Protein AF-A0A9E2R7A7-F1 (afdb_monomer_lite)

Foldseek 3Di:
DDPVVVVVQLVCLVVVVDDPVVNVVVVVVCVVDVVVVVVSVVVVVVVVVCCCPVVVPPPPVPVPDDVVNVVVVVVVCVVDPDPDPDPDD

pLDDT: mean 83.05, std 16.47, range [41.0, 97.38]

Radius of gyration: 18.3 Å; chains: 1; bounding box: 41×37×38 Å

Structure (mmCIF, N/CA/C/O backbone):
data_AF-A0A9E2R7A7-F1
#
_entry.id   AF-A0A9E2R7A7-F1
#
loop_
_atom_site.group_PDB
_atom_site.id
_atom_site.type_symbol
_atom_site.label_atom_id
_atom_site.label_alt_id
_atom_site.label_comp_id
_atom_site.label_asym_id
_atom_site.label_entity_id
_atom_site.label_seq_id
_atom_site.pdbx_PDB_ins_code
_atom_site.Cartn_x
_atom_site.Cartn_y
_atom_site.Cartn_z
_atom_site.occupancy
_atom_site.B_iso_or_equiv
_atom_site.auth_seq_id
_atom_site.auth_comp_id
_atom_site.auth_asym_id
_atom_site.auth_atom_id
_atom_site.pdbx_PDB_model_num
ATOM 1 N N . MET A 1 1 ? 18.130 2.585 -6.757 1.00 59.84 1 MET A N 1
ATOM 2 C CA . MET A 1 1 ? 16.995 2.569 -5.808 1.00 59.84 1 MET A CA 1
ATOM 3 C C . MET A 1 1 ? 17.529 2.239 -4.427 1.00 59.84 1 MET A C 1
ATOM 5 O O . MET A 1 1 ? 18.322 1.313 -4.323 1.00 59.84 1 MET A O 1
ATOM 9 N N . ASN A 1 2 ? 17.145 2.993 -3.399 1.00 90.69 2 ASN A N 1
ATOM 10 C CA . ASN A 1 2 ? 17.372 2.604 -2.005 1.00 90.69 2 ASN A CA 1
ATOM 11 C C . ASN A 1 2 ? 16.082 1.984 -1.432 1.00 90.69 2 ASN A C 1
ATOM 13 O O . ASN A 1 2 ? 15.037 2.006 -2.088 1.00 90.69 2 ASN A O 1
ATOM 17 N N . CYS A 1 3 ? 16.144 1.438 -0.215 1.00 90.44 3 CYS A N 1
ATOM 18 C CA . CYS A 1 3 ? 14.986 0.797 0.416 1.00 90.44 3 CYS A CA 1
ATOM 19 C C . CYS A 1 3 ? 13.787 1.749 0.556 1.00 90.44 3 CYS A C 1
ATOM 21 O O . CYS A 1 3 ? 12.651 1.332 0.362 1.00 90.44 3 CYS A O 1
ATOM 23 N N . LYS A 1 4 ? 14.036 3.033 0.845 1.00 90.94 4 LYS A N 1
ATOM 24 C CA . LYS A 1 4 ? 12.987 4.044 1.022 1.00 90.94 4 LYS A CA 1
ATOM 25 C C . LYS A 1 4 ? 12.215 4.297 -0.275 1.00 90.94 4 LYS A C 1
ATOM 27 O O . LYS A 1 4 ? 11.002 4.148 -0.286 1.00 90.94 4 LYS A O 1
ATOM 32 N N . SER A 1 5 ? 12.912 4.582 -1.375 1.00 91.69 5 SER A N 1
ATOM 33 C CA . SER A 1 5 ? 12.281 4.853 -2.672 1.00 91.69 5 SER A CA 1
ATOM 34 C C . SER A 1 5 ? 11.445 3.677 -3.180 1.00 91.69 5 SER A C 1
ATOM 36 O O . SER A 1 5 ? 10.446 3.892 -3.856 1.00 91.69 5 SER A O 1
ATOM 38 N N . LEU A 1 6 ? 11.835 2.436 -2.859 1.00 90.62 6 LEU A N 1
ATOM 39 C CA . LEU A 1 6 ? 11.036 1.258 -3.198 1.00 90.62 6 LEU A CA 1
ATOM 40 C C . LEU A 1 6 ? 9.730 1.207 -2.393 1.00 90.62 6 LEU A C 1
ATOM 42 O O . LEU A 1 6 ? 8.676 0.939 -2.959 1.00 90.62 6 LEU A O 1
ATOM 46 N N . ILE A 1 7 ? 9.790 1.463 -1.084 1.00 91.44 7 ILE A N 1
ATOM 47 C CA . ILE A 1 7 ? 8.598 1.473 -0.224 1.00 91.44 7 ILE A CA 1
ATOM 48 C C . ILE A 1 7 ? 7.646 2.600 -0.634 1.00 91.44 7 ILE A C 1
ATOM 50 O O . ILE A 1 7 ? 6.440 2.367 -0.709 1.00 91.44 7 ILE A O 1
ATOM 54 N N . ASP A 1 8 ? 8.179 3.785 -0.934 1.00 93.38 8 ASP A N 1
ATOM 55 C CA . ASP A 1 8 ? 7.389 4.931 -1.393 1.00 93.38 8 ASP A CA 1
ATOM 56 C C . ASP A 1 8 ? 6.663 4.578 -2.708 1.00 93.38 8 ASP A C 1
ATOM 58 O O . ASP A 1 8 ? 5.442 4.704 -2.793 1.00 93.38 8 ASP A O 1
ATOM 62 N N . PHE A 1 9 ? 7.371 3.980 -3.675 1.00 94.94 9 PHE A N 1
ATOM 63 C CA . PHE A 1 9 ? 6.782 3.499 -4.931 1.00 94.94 9 PHE A CA 1
ATOM 64 C C . PHE A 1 9 ? 5.655 2.472 -4.719 1.00 94.94 9 PHE A C 1
ATOM 66 O O . PHE A 1 9 ? 4.585 2.585 -5.316 1.00 94.94 9 PHE A O 1
ATOM 73 N N . LEU A 1 10 ? 5.871 1.464 -3.865 1.00 94.19 10 LEU A N 1
ATOM 74 C CA . LEU A 1 10 ? 4.852 0.446 -3.571 1.00 94.19 10 LEU A CA 1
ATOM 75 C C . LEU A 1 10 ? 3.635 1.047 -2.860 1.00 94.19 10 LEU A C 1
ATOM 77 O O . LEU A 1 10 ? 2.508 0.621 -3.107 1.00 94.19 10 LEU A O 1
ATOM 81 N N . THR A 1 11 ? 3.860 2.051 -2.013 1.00 92.94 11 THR A N 1
ATOM 82 C CA . THR A 1 11 ? 2.797 2.777 -1.314 1.00 92.94 11 THR A CA 1
ATOM 83 C C . THR A 1 11 ? 1.949 3.578 -2.299 1.00 92.94 11 THR A C 1
ATOM 85 O O . THR A 1 11 ? 0.726 3.462 -2.275 1.00 92.94 11 THR A O 1
ATOM 88 N N . GLU A 1 12 ? 2.575 4.332 -3.206 1.00 94.94 12 GLU A N 1
ATOM 89 C CA . GLU A 1 12 ? 1.882 5.079 -4.267 1.00 94.94 12 GLU A CA 1
ATOM 90 C C . GLU A 1 12 ? 1.118 4.154 -5.222 1.00 94.94 12 GLU A C 1
ATOM 92 O O . GLU A 1 12 ? 0.001 4.461 -5.651 1.00 94.94 12 GLU A O 1
ATOM 97 N N . TYR A 1 13 ? 1.689 2.986 -5.529 1.00 94.88 13 TYR A N 1
ATOM 98 C CA . TYR A 1 13 ? 1.025 1.961 -6.329 1.00 94.88 13 TYR A CA 1
ATOM 99 C C . TYR A 1 13 ? -0.247 1.427 -5.646 1.00 94.88 13 TYR A C 1
ATOM 101 O O . TYR A 1 13 ? -1.303 1.377 -6.284 1.00 94.88 13 TYR A O 1
ATOM 109 N N . ASP A 1 14 ? -0.181 1.085 -4.353 1.00 92.38 14 ASP A N 1
ATOM 110 C CA . ASP A 1 14 ? -1.338 0.597 -3.585 1.00 92.38 14 ASP A CA 1
ATOM 111 C C . ASP A 1 14 ? -2.388 1.697 -3.334 1.00 92.38 14 ASP A C 1
ATOM 113 O O . ASP A 1 14 ? -3.586 1.411 -3.325 1.00 92.38 14 ASP A O 1
ATOM 117 N N . GLN A 1 15 ? -1.966 2.958 -3.182 1.00 92.19 15 GLN A N 1
ATOM 118 C CA . GLN A 1 15 ? -2.858 4.123 -3.059 1.00 92.19 15 GLN A CA 1
ATOM 119 C C . GLN A 1 15 ? -3.455 4.572 -4.400 1.00 92.19 15 GLN A C 1
ATOM 121 O O . GLN A 1 15 ? -4.410 5.344 -4.429 1.00 92.19 15 GLN A O 1
ATOM 126 N N . GLY A 1 16 ? -2.908 4.086 -5.515 1.00 92.25 16 GLY A N 1
ATOM 127 C CA . GLY A 1 16 ? -3.328 4.459 -6.859 1.00 92.25 16 GLY A CA 1
ATOM 128 C C . GLY A 1 16 ? -2.937 5.874 -7.283 1.00 92.25 16 GLY A C 1
ATOM 129 O O . GLY A 1 16 ? -3.508 6.381 -8.245 1.00 92.25 16 GLY A O 1
ATOM 130 N N . THR A 1 17 ? -1.965 6.483 -6.606 1.00 94.56 17 THR A N 1
ATOM 131 C CA . THR A 1 17 ? -1.420 7.815 -6.912 1.00 94.56 17 THR A CA 1
ATOM 132 C C . THR A 1 17 ? -0.246 7.766 -7.890 1.00 94.56 17 THR A C 1
ATOM 134 O O . THR A 1 17 ? 0.210 8.806 -8.364 1.00 94.56 17 THR A O 1
ATOM 137 N N . LEU A 1 18 ? 0.224 6.564 -8.234 1.00 93.69 18 LEU A N 1
ATOM 138 C CA . LEU A 1 18 ? 1.318 6.369 -9.177 1.00 93.69 18 LEU A CA 1
ATOM 139 C C . LEU A 1 18 ? 0.941 6.849 -10.600 1.00 93.69 18 LEU A C 1
ATOM 141 O O . LEU A 1 18 ? -0.151 6.524 -11.084 1.00 93.69 18 LEU A O 1
ATOM 145 N N . PRO A 1 19 ? 1.843 7.542 -11.328 1.00 94.56 19 PRO A N 1
ATOM 146 C CA . PRO A 1 19 ? 1.599 7.947 -12.711 1.00 94.56 19 PRO A CA 1
ATOM 147 C C . PRO A 1 19 ? 1.203 6.770 -13.615 1.00 94.56 19 PRO A C 1
ATOM 149 O O . PRO A 1 19 ? 1.809 5.697 -13.554 1.00 94.56 19 PRO A O 1
ATOM 152 N N . MET A 1 20 ? 0.233 6.983 -14.515 1.00 92.31 20 MET A N 1
ATOM 153 C CA . MET A 1 20 ? -0.369 5.909 -15.330 1.00 92.31 20 MET A CA 1
ATOM 154 C C . MET A 1 20 ? 0.657 5.062 -16.096 1.00 92.31 20 MET A C 1
ATOM 156 O O . MET A 1 20 ? 0.532 3.840 -16.146 1.00 92.31 20 MET A O 1
ATOM 160 N N . HIS A 1 21 ? 1.691 5.693 -16.661 1.00 93.12 21 HIS A N 1
ATOM 161 C CA . HIS A 1 21 ? 2.741 4.989 -17.400 1.00 93.12 21 HIS A CA 1
ATOM 162 C C . HIS A 1 21 ? 3.535 4.022 -16.507 1.00 93.12 21 HIS A C 1
ATOM 164 O O . HIS A 1 21 ? 3.796 2.889 -16.906 1.00 93.12 21 HIS A O 1
ATOM 170 N N . GLN A 1 22 ? 3.874 4.431 -15.281 1.00 94.25 22 GLN A N 1
ATOM 171 C CA . GLN A 1 22 ? 4.613 3.587 -14.337 1.00 94.25 22 GLN A CA 1
ATOM 172 C C . GLN A 1 22 ? 3.735 2.455 -13.822 1.00 94.25 22 GLN A C 1
ATOM 174 O O . GLN A 1 22 ? 4.190 1.316 -13.729 1.00 94.25 22 GLN A O 1
ATOM 179 N N . ARG A 1 23 ? 2.458 2.751 -13.558 1.00 94.81 23 ARG A N 1
ATOM 180 C CA . ARG A 1 23 ? 1.485 1.746 -13.134 1.00 94.81 23 ARG A CA 1
ATOM 181 C C . ARG A 1 23 ? 1.329 0.642 -14.172 1.00 94.81 23 ARG A C 1
ATOM 183 O O . ARG A 1 23 ? 1.427 -0.525 -13.817 1.00 94.81 23 ARG A O 1
ATOM 190 N N . LEU A 1 24 ? 1.164 1.001 -15.445 1.00 95.69 24 LEU A N 1
ATOM 191 C CA . LEU A 1 24 ? 1.020 0.021 -16.521 1.00 95.69 24 LEU A CA 1
ATOM 192 C C . LEU A 1 24 ? 2.264 -0.869 -16.661 1.00 95.69 24 LEU A C 1
ATOM 194 O O . LEU A 1 24 ? 2.142 -2.087 -16.800 1.00 95.69 24 LEU A O 1
ATOM 198 N N . MET A 1 25 ? 3.458 -0.274 -16.590 1.00 95.38 25 MET A N 1
ATOM 199 C CA . MET A 1 25 ? 4.720 -1.017 -16.648 1.00 95.38 25 MET A CA 1
ATOM 200 C C . MET A 1 25 ? 4.876 -1.971 -15.462 1.00 95.38 25 MET A C 1
ATOM 202 O O . MET A 1 25 ? 5.300 -3.115 -15.637 1.00 95.38 25 MET A O 1
ATOM 206 N N . PHE A 1 26 ? 4.504 -1.528 -14.262 1.00 95.12 26 PHE A N 1
ATOM 207 C CA . PHE A 1 26 ? 4.570 -2.365 -13.072 1.00 95.12 26 PHE A CA 1
ATOM 208 C C . PHE A 1 26 ? 3.522 -3.484 -13.098 1.00 95.12 26 PHE A C 1
ATOM 210 O O . PHE A 1 26 ? 3.852 -4.632 -12.813 1.00 95.12 26 PHE A O 1
ATOM 217 N N . ASP A 1 27 ? 2.300 -3.204 -13.554 1.00 95.50 27 ASP A N 1
ATOM 218 C CA . ASP A 1 27 ? 1.261 -4.221 -13.750 1.00 95.50 27 ASP A CA 1
ATOM 219 C C . ASP A 1 27 ? 1.696 -5.294 -14.758 1.00 95.50 27 ASP A C 1
ATOM 221 O O . ASP A 1 27 ? 1.447 -6.485 -14.552 1.00 95.50 27 ASP A O 1
ATOM 225 N N . LEU A 1 28 ? 2.379 -4.900 -15.838 1.00 96.50 28 LEU A N 1
ATOM 226 C CA . LEU A 1 28 ? 2.974 -5.842 -16.785 1.00 96.50 28 LEU A CA 1
ATOM 227 C C . LEU A 1 28 ? 4.060 -6.694 -16.113 1.00 96.50 28 LEU A C 1
ATOM 229 O O . LEU A 1 28 ? 4.066 -7.914 -16.268 1.00 96.50 28 LEU A O 1
ATOM 233 N N . HIS A 1 29 ? 4.944 -6.075 -15.330 1.00 94.75 29 HIS A N 1
ATOM 234 C CA . HIS A 1 29 ? 5.979 -6.791 -14.588 1.00 94.75 29 HIS A CA 1
ATOM 235 C C . HIS A 1 29 ? 5.386 -7.826 -13.621 1.00 94.75 29 HIS A C 1
ATOM 237 O O . HIS A 1 29 ? 5.827 -8.973 -13.607 1.00 94.75 29 HIS A O 1
ATOM 243 N N . LEU A 1 30 ? 4.336 -7.473 -12.875 1.00 95.38 30 LEU A N 1
ATOM 244 C CA . LEU A 1 30 ? 3.651 -8.393 -11.961 1.00 95.38 30 LEU A CA 1
ATOM 245 C C . LEU A 1 30 ? 2.978 -9.570 -12.686 1.00 95.38 30 LEU A C 1
ATOM 247 O O . LEU A 1 30 ? 2.868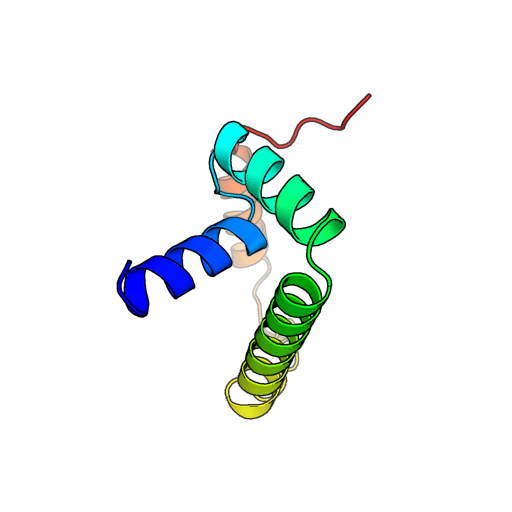 -10.655 -12.114 1.00 95.38 30 LEU A O 1
ATOM 251 N N . LYS A 1 31 ? 2.542 -9.385 -13.940 1.00 95.62 31 LYS A N 1
ATOM 252 C CA . LYS A 1 31 ? 2.012 -10.476 -14.778 1.00 95.62 31 LYS A CA 1
ATOM 253 C C . LYS A 1 31 ? 3.106 -11.426 -15.260 1.00 95.62 31 LYS A C 1
ATOM 255 O O . LYS A 1 31 ? 2.857 -12.621 -15.369 1.00 95.62 31 LYS A O 1
ATOM 260 N N . LEU A 1 32 ? 4.292 -10.897 -15.555 1.00 96.50 32 LEU A N 1
ATOM 261 C CA . LEU A 1 32 ? 5.408 -11.661 -16.122 1.00 96.50 32 LEU A CA 1
ATOM 262 C C . LEU A 1 32 ? 6.343 -12.253 -15.058 1.00 96.50 32 LEU A C 1
ATOM 264 O O . LEU A 1 32 ? 7.101 -13.171 -15.358 1.00 96.50 32 LEU A O 1
ATOM 268 N N . CYS A 1 33 ? 6.294 -11.752 -13.822 1.00 97.38 33 CYS A N 1
ATOM 269 C CA . CYS A 1 33 ? 7.223 -12.111 -12.757 1.00 97.38 33 CYS A CA 1
ATOM 270 C C . CYS A 1 33 ? 6.478 -12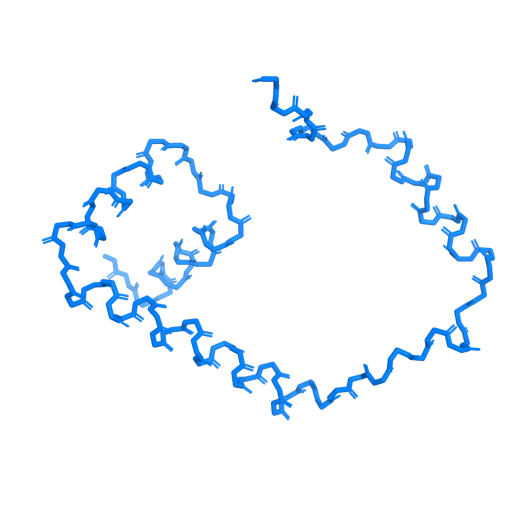.616 -11.502 1.00 97.38 33 CYS A C 1
ATOM 272 O O . CYS A 1 33 ? 6.169 -11.835 -10.593 1.00 97.38 33 CYS A O 1
ATOM 274 N N . PRO A 1 34 ? 6.228 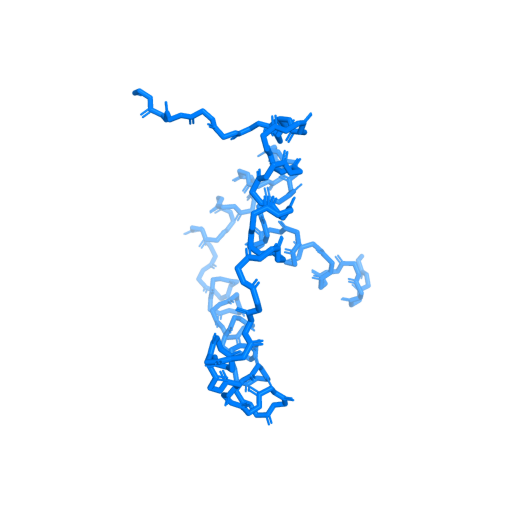-13.939 -11.398 1.00 94.94 34 PRO A N 1
ATOM 275 C CA . PRO A 1 34 ? 5.617 -14.556 -10.221 1.00 94.94 34 PRO A CA 1
ATOM 276 C C . PRO A 1 34 ? 6.266 -14.213 -8.864 1.00 94.94 34 PRO A C 1
ATOM 278 O O . PRO A 1 34 ? 5.512 -13.974 -7.916 1.00 94.94 34 PRO A O 1
ATOM 281 N N . PRO A 1 35 ? 7.608 -14.147 -8.707 1.00 96.12 35 PRO A N 1
ATOM 282 C CA . PRO A 1 35 ? 8.196 -13.816 -7.407 1.00 96.12 35 PRO A CA 1
ATOM 283 C C . PRO A 1 35 ? 7.909 -12.371 -6.983 1.00 96.12 35 PRO A C 1
ATOM 285 O O . PRO A 1 35 ? 7.658 -12.125 -5.807 1.00 96.12 35 PRO A O 1
ATOM 288 N N . CYS A 1 36 ? 7.866 -11.424 -7.922 1.00 95.19 36 CYS A N 1
ATOM 289 C CA . CYS A 1 36 ? 7.527 -10.032 -7.616 1.00 95.19 36 CYS A CA 1
ATOM 290 C C . CYS A 1 36 ? 6.055 -9.877 -7.225 1.00 95.19 36 CYS A C 1
ATOM 292 O O . CYS A 1 36 ? 5.741 -9.112 -6.314 1.00 95.19 36 CYS A O 1
ATOM 294 N N . LYS A 1 37 ? 5.162 -10.661 -7.840 1.00 95.50 37 LYS A N 1
ATOM 295 C CA . LYS A 1 37 ? 3.767 -10.756 -7.398 1.00 95.50 37 LYS A CA 1
ATOM 296 C C . LYS A 1 37 ? 3.662 -11.302 -5.973 1.00 95.50 37 LYS A C 1
ATOM 298 O O . LYS A 1 37 ? 3.004 -10.685 -5.143 1.00 95.50 37 LYS A O 1
ATOM 303 N N . LYS A 1 38 ? 4.360 -12.402 -5.671 1.00 97.00 38 LYS A N 1
ATOM 304 C CA . LYS A 1 38 ? 4.392 -12.981 -4.319 1.00 97.00 38 LYS A CA 1
ATOM 305 C C . LYS A 1 38 ? 4.903 -11.971 -3.286 1.00 97.00 38 LYS A C 1
ATOM 307 O O . LYS A 1 38 ? 4.285 -11.807 -2.243 1.00 97.00 38 LYS A O 1
ATOM 312 N N . PHE A 1 39 ? 5.982 -11.257 -3.602 1.00 94.44 39 PHE A N 1
ATOM 313 C CA . PHE A 1 39 ? 6.519 -10.209 -2.735 1.00 94.44 39 PHE A CA 1
ATOM 314 C C . PHE A 1 39 ? 5.492 -9.103 -2.453 1.00 94.44 39 PHE A C 1
ATOM 316 O O . PHE A 1 39 ? 5.349 -8.678 -1.310 1.00 94.44 39 PHE A O 1
ATOM 323 N N . LEU A 1 40 ? 4.755 -8.656 -3.474 1.00 94.88 40 LEU A N 1
ATOM 324 C CA . LEU A 1 40 ? 3.702 -7.654 -3.307 1.00 94.88 40 LEU A CA 1
ATOM 325 C C . LEU A 1 40 ? 2.565 -8.161 -2.404 1.00 94.88 40 LEU A C 1
ATOM 327 O O . LEU A 1 40 ? 2.061 -7.411 -1.565 1.00 94.88 40 LEU A O 1
ATOM 331 N N . ASP A 1 41 ? 2.176 -9.427 -2.550 1.00 95.31 41 ASP A N 1
ATOM 332 C CA . ASP A 1 41 ? 1.161 -10.054 -1.700 1.00 95.31 41 ASP A CA 1
ATOM 333 C C . ASP A 1 41 ? 1.633 -10.144 -0.234 1.00 95.31 41 ASP A C 1
ATOM 335 O O . ASP A 1 41 ? 0.890 -9.769 0.679 1.00 95.31 41 ASP A O 1
ATOM 339 N N . ASP A 1 42 ? 2.886 -10.551 -0.005 1.00 95.69 42 ASP A N 1
ATOM 340 C CA . ASP A 1 42 ? 3.501 -10.622 1.327 1.00 95.69 42 ASP A CA 1
ATOM 341 C C . ASP A 1 42 ? 3.630 -9.223 1.965 1.00 95.69 42 ASP A C 1
ATOM 343 O O . ASP A 1 42 ? 3.309 -9.032 3.142 1.00 95.69 42 ASP A O 1
ATOM 347 N N . TYR A 1 43 ? 4.015 -8.213 1.180 1.00 94.12 43 TYR A N 1
ATOM 348 C CA . TYR A 1 43 ? 4.063 -6.811 1.605 1.00 94.12 43 TYR A CA 1
ATOM 349 C C . TYR A 1 43 ? 2.688 -6.306 2.071 1.00 94.12 43 TYR A C 1
ATOM 351 O O . TYR A 1 43 ? 2.555 -5.749 3.167 1.00 94.12 43 TYR A O 1
ATOM 359 N N . ARG A 1 44 ? 1.630 -6.566 1.292 1.00 94.25 44 ARG A N 1
ATOM 360 C CA . ARG A 1 44 ? 0.247 -6.221 1.668 1.00 94.25 44 ARG A CA 1
ATOM 361 C C . ARG A 1 44 ? -0.208 -6.956 2.924 1.00 94.25 44 ARG A C 1
ATOM 363 O O . ARG A 1 44 ? -0.899 -6.373 3.768 1.00 94.25 44 ARG A O 1
ATOM 370 N N . ALA A 1 45 ? 0.180 -8.222 3.072 1.00 94.94 45 ALA A N 1
ATOM 371 C CA . ALA A 1 45 ? -0.106 -8.998 4.271 1.00 94.94 45 ALA A CA 1
ATOM 372 C C . ALA A 1 45 ? 0.563 -8.379 5.507 1.00 94.94 45 ALA A C 1
ATOM 374 O O . ALA A 1 45 ? -0.112 -8.198 6.523 1.00 94.94 45 ALA A O 1
ATOM 375 N N . ALA A 1 46 ? 1.831 -7.970 5.404 1.00 92.75 46 ALA A N 1
ATOM 376 C CA . ALA A 1 46 ? 2.554 -7.298 6.481 1.00 92.75 46 ALA A CA 1
ATOM 377 C C . ALA A 1 46 ? 1.874 -5.983 6.901 1.00 92.75 46 ALA A C 1
ATOM 379 O O . ALA A 1 46 ? 1.646 -5.770 8.092 1.00 92.75 46 ALA A O 1
ATOM 380 N N . ILE A 1 47 ? 1.444 -5.148 5.945 1.00 90.56 47 ILE A N 1
ATOM 381 C CA . ILE A 1 47 ? 0.672 -3.926 6.243 1.00 90.56 47 ILE A CA 1
ATOM 382 C C . ILE A 1 47 ? -0.626 -4.268 6.977 1.00 90.56 47 ILE A C 1
ATOM 384 O O . ILE A 1 47 ? -0.969 -3.636 7.978 1.00 90.56 47 ILE A O 1
ATOM 388 N N . LYS A 1 48 ? -1.370 -5.267 6.490 1.00 90.25 48 LYS A N 1
ATOM 389 C CA . LYS A 1 48 ? -2.636 -5.690 7.102 1.00 90.25 48 LYS A CA 1
ATOM 390 C C . LYS A 1 48 ? -2.430 -6.194 8.530 1.00 90.25 48 LYS A C 1
ATOM 392 O O . LYS A 1 48 ? -3.249 -5.892 9.396 1.00 90.25 48 LYS A O 1
ATOM 397 N N . MET A 1 49 ? -1.365 -6.953 8.777 1.00 91.69 49 MET A N 1
ATOM 398 C CA . MET A 1 49 ? -0.997 -7.419 10.115 1.00 91.69 49 MET A CA 1
ATOM 399 C C . MET A 1 49 ? -0.597 -6.249 11.016 1.00 91.69 49 MET A C 1
ATOM 401 O O . MET A 1 49 ? -1.141 -6.132 12.110 1.00 91.69 49 MET A O 1
ATOM 405 N N . GLY A 1 50 ? 0.252 -5.337 10.533 1.00 89.50 50 GLY A N 1
ATOM 406 C CA . GLY A 1 50 ? 0.648 -4.132 11.265 1.00 89.50 50 GLY A CA 1
ATOM 407 C C . GLY A 1 50 ? -0.556 -3.285 11.681 1.00 89.50 50 GLY A C 1
ATOM 408 O O . GLY A 1 50 ? -0.691 -2.945 12.852 1.00 89.50 50 GLY A O 1
ATOM 409 N N . LYS A 1 51 ? -1.501 -3.045 10.761 1.00 86.38 51 LYS A N 1
ATOM 410 C CA . LYS A 1 51 ? -2.764 -2.352 11.072 1.00 86.38 51 LYS A CA 1
ATOM 411 C C . LYS A 1 51 ? -3.561 -3.069 12.161 1.00 86.38 51 LYS A C 1
ATOM 413 O O . LYS A 1 51 ? -4.055 -2.417 13.066 1.00 86.38 51 LYS A O 1
ATOM 418 N N . LYS A 1 52 ? -3.677 -4.398 12.106 1.00 85.69 52 LYS A N 1
ATOM 419 C CA . LYS A 1 52 ? -4.414 -5.167 13.123 1.00 85.69 52 LYS A CA 1
ATOM 420 C C . LYS A 1 52 ? -3.762 -5.113 14.507 1.00 85.69 52 LYS A C 1
ATOM 422 O O . LYS A 1 52 ? -4.483 -5.033 15.494 1.00 85.69 52 LYS A O 1
ATOM 427 N N . CYS A 1 53 ? -2.435 -5.202 14.574 1.00 87.00 53 CYS A N 1
ATOM 428 C CA . CYS A 1 53 ? -1.705 -5.256 15.841 1.00 87.00 53 CYS A CA 1
ATOM 429 C C . CYS A 1 53 ? -1.529 -3.871 16.476 1.00 87.00 53 CYS A C 1
ATOM 431 O O . CYS A 1 53 ? -1.659 -3.735 17.687 1.00 87.00 53 CYS A O 1
ATOM 433 N N . CYS A 1 54 ? -1.223 -2.853 15.668 1.00 81.06 54 CYS A N 1
ATOM 434 C CA . CYS A 1 54 ? -0.874 -1.511 16.143 1.00 81.06 54 CYS A CA 1
ATOM 435 C C . CYS A 1 54 ? -2.057 -0.536 16.134 1.00 81.06 54 CYS A C 1
ATOM 437 O O . CYS A 1 54 ? -2.004 0.494 16.797 1.00 81.06 54 CYS A O 1
ATOM 439 N N . CYS A 1 55 ? -3.126 -0.857 15.407 1.00 73.62 55 CYS A N 1
ATOM 440 C CA . CYS A 1 55 ? -4.410 -0.173 15.490 1.00 73.62 55 CYS A CA 1
ATOM 441 C C . CYS A 1 55 ? -5.442 -1.221 15.925 1.00 73.62 55 CYS A C 1
ATOM 443 O O . CYS A 1 55 ? -6.240 -1.660 15.086 1.00 73.62 55 CYS A O 1
ATOM 445 N N . PRO A 1 56 ? -5.375 -1.701 17.191 1.00 61.00 56 PRO A N 1
ATOM 446 C CA . PRO A 1 56 ? -6.336 -2.670 17.701 1.00 61.00 56 PRO A CA 1
ATOM 447 C C . PRO A 1 56 ? -7.707 -2.118 17.378 1.00 61.00 56 PRO A C 1
ATOM 449 O O . PRO A 1 56 ? -7.960 -0.958 17.691 1.00 61.00 56 PRO A O 1
ATOM 452 N N . LYS A 1 57 ? -8.479 -2.926 16.633 1.00 57.81 57 LYS A N 1
ATOM 453 C CA . LYS A 1 57 ? -9.784 -2.622 16.043 1.00 57.81 57 LYS A CA 1
ATOM 454 C C . LYS A 1 57 ? -10.396 -1.463 16.815 1.00 57.81 57 LYS A C 1
ATOM 456 O O . LYS A 1 57 ? -10.907 -1.673 17.908 1.00 57.81 57 LYS A O 1
ATOM 461 N N . GLN A 1 58 ? -10.240 -0.244 16.295 1.00 54.56 58 GLN A N 1
ATOM 462 C CA . GLN A 1 58 ? -11.020 0.860 16.804 1.00 54.56 58 GLN A CA 1
ATOM 463 C C . GLN A 1 58 ? -12.418 0.390 16.437 1.00 54.56 58 GLN A C 1
ATOM 465 O O . GLN A 1 58 ? -12.789 0.407 15.259 1.00 54.56 58 GLN A O 1
ATOM 470 N N . GLU A 1 59 ? -13.139 -0.196 17.400 1.00 53.06 59 GLU A N 1
ATOM 471 C CA . GLU A 1 59 ? -14.581 -0.230 17.287 1.00 53.06 59 GLU A CA 1
ATOM 472 C C . GLU A 1 59 ? -14.924 1.184 16.865 1.00 53.06 59 GLU A C 1
ATOM 474 O O . GLU A 1 59 ? -14.358 2.128 17.437 1.00 53.06 59 GLU A O 1
ATOM 479 N N . PRO A 1 60 ? -15.670 1.356 15.767 1.00 55.75 60 PRO A N 1
ATOM 480 C CA . PRO A 1 60 ? -16.096 2.680 15.428 1.00 55.75 60 PRO A CA 1
ATOM 481 C C . PRO A 1 60 ? -16.777 3.211 16.684 1.00 55.75 60 PRO A C 1
ATOM 483 O O . PRO A 1 60 ? -17.914 2.855 16.969 1.00 55.75 60 PRO A O 1
ATOM 486 N N . ALA A 1 61 ? -16.106 4.102 17.409 1.00 54.56 61 ALA A N 1
ATOM 487 C CA . ALA A 1 61 ? -16.741 5.019 18.329 1.00 54.56 61 ALA A CA 1
ATOM 488 C C . ALA A 1 61 ? -17.532 6.029 17.475 1.00 54.56 61 ALA A C 1
ATOM 490 O O . ALA A 1 61 ? -17.430 7.233 17.656 1.00 54.56 61 ALA A O 1
ATOM 491 N N . LEU A 1 62 ? -18.276 5.530 16.477 1.00 55.16 62 LEU A N 1
ATOM 492 C CA . LEU A 1 62 ? -19.331 6.231 15.769 1.00 55.16 62 LEU A CA 1
ATOM 493 C C . LEU A 1 62 ? -20.456 6.551 16.751 1.00 55.16 62 LEU A C 1
ATOM 495 O O . LEU A 1 62 ? -21.157 7.528 16.543 1.00 55.16 62 LEU A O 1
ATOM 499 N N . GLU A 1 63 ? -20.561 5.792 17.847 1.00 58.94 63 GLU A N 1
ATOM 500 C CA . GLU A 1 63 ? -21.510 6.020 18.937 1.00 58.94 63 GLU A CA 1
ATOM 501 C C . GLU A 1 63 ? -21.353 7.406 19.597 1.00 58.94 63 GLU A C 1
ATOM 503 O O . GLU A 1 63 ? -22.278 7.883 20.240 1.00 58.94 63 GLU A O 1
ATOM 508 N N . HIS A 1 64 ? -20.223 8.096 19.381 1.00 67.12 64 HIS A N 1
ATOM 509 C CA . HIS A 1 64 ? -19.959 9.439 19.908 1.00 67.12 64 HIS A CA 1
ATOM 510 C C . HIS A 1 64 ? -19.592 10.489 18.847 1.00 67.12 64 HIS A C 1
ATOM 512 O O . HIS A 1 64 ? -19.163 11.584 19.214 1.00 67.12 64 HIS A O 1
ATOM 518 N N . VAL A 1 65 ? -19.732 10.208 17.545 1.00 80.69 65 VAL A N 1
ATOM 519 C CA . VAL A 1 65 ? -19.480 11.243 16.527 1.00 80.69 65 VAL A CA 1
ATOM 520 C C . VAL A 1 65 ? -20.722 12.137 16.420 1.00 80.69 65 VAL A C 1
ATOM 522 O O . VAL A 1 65 ? -21.759 11.656 15.970 1.00 80.69 65 VAL A O 1
ATOM 525 N N . PRO A 1 66 ? -20.652 13.426 16.804 1.00 87.31 66 PRO A N 1
ATOM 526 C CA . PRO A 1 66 ? -21.804 14.316 16.723 1.00 87.31 66 PRO A CA 1
ATOM 527 C C . PRO A 1 66 ? -22.198 14.561 15.263 1.00 87.31 66 PRO A C 1
ATOM 529 O O . PRO A 1 66 ? -21.338 14.721 14.392 1.00 87.31 66 PRO A O 1
ATOM 532 N N . GLU A 1 67 ? -23.501 14.645 14.999 1.00 86.94 67 GLU A N 1
ATOM 533 C CA . GLU A 1 67 ? -24.052 14.833 13.649 1.00 86.94 67 GLU A CA 1
ATOM 534 C C . GLU A 1 67 ? -23.505 16.086 12.958 1.00 86.94 67 GLU A C 1
ATOM 536 O O . GLU A 1 67 ? -23.180 16.039 11.774 1.00 86.94 67 GLU A O 1
ATOM 541 N N . GLU A 1 68 ? -23.276 17.164 13.709 1.00 88.69 68 GLU A N 1
ATOM 542 C CA . GLU A 1 68 ? -22.655 18.398 13.208 1.00 88.69 68 GLU A CA 1
ATOM 543 C C . GLU A 1 68 ? -21.279 18.155 12.564 1.00 88.69 68 GLU A C 1
ATOM 545 O O . GLU A 1 68 ? -20.941 18.765 11.548 1.00 88.69 68 GLU A O 1
ATOM 550 N N . PHE A 1 69 ? -20.487 17.221 13.103 1.00 87.94 69 PHE A N 1
ATOM 551 C CA . PHE A 1 69 ? -19.181 16.881 12.539 1.00 87.94 69 PHE A CA 1
ATOM 552 C C . PHE A 1 69 ? -19.322 16.115 11.221 1.00 87.94 69 PHE A C 1
ATOM 554 O O . PHE A 1 69 ? -18.610 16.400 10.256 1.00 87.94 69 PHE A O 1
ATOM 561 N N . ILE A 1 70 ? -20.277 15.184 11.150 1.00 89.38 70 ILE A N 1
ATOM 562 C CA . ILE A 1 70 ? -20.587 14.444 9.920 1.00 89.38 70 ILE A CA 1
ATOM 563 C C . ILE A 1 70 ? -21.034 15.426 8.830 1.00 89.38 70 ILE A C 1
ATOM 565 O O . ILE A 1 70 ? -20.507 15.387 7.716 1.00 89.38 70 ILE A O 1
ATOM 569 N N . GLN A 1 71 ? -21.939 16.349 9.163 1.00 91.50 71 GLN A N 1
ATOM 570 C CA . GLN A 1 71 ? -22.437 17.364 8.233 1.00 91.50 71 GLN A CA 1
ATOM 571 C C . GLN A 1 71 ? -21.324 18.304 7.752 1.00 91.50 71 GLN A C 1
ATOM 573 O O . GLN A 1 71 ? -21.230 18.590 6.556 1.00 91.50 71 GLN A O 1
ATOM 578 N N . ALA A 1 72 ? -20.431 18.734 8.648 1.00 89.62 72 ALA A N 1
ATOM 579 C CA . ALA A 1 72 ? -19.287 19.564 8.283 1.00 89.62 72 ALA A CA 1
ATOM 580 C C . ALA A 1 72 ? -18.346 18.854 7.292 1.00 89.62 72 ALA A C 1
ATOM 582 O O . ALA A 1 72 ? -17.926 19.459 6.302 1.00 89.62 72 ALA A O 1
ATOM 583 N N . VAL A 1 73 ? -18.053 17.565 7.510 1.00 88.38 73 VAL A N 1
ATOM 584 C CA . VAL A 1 73 ? -17.217 16.764 6.597 1.00 88.38 73 VAL A CA 1
ATOM 585 C C . VAL A 1 73 ? -17.897 16.577 5.238 1.00 88.38 73 VAL A C 1
ATOM 587 O O . VAL A 1 73 ? -17.239 16.727 4.208 1.00 88.38 73 VAL A O 1
ATOM 590 N N . LEU A 1 74 ? -19.199 16.275 5.206 1.00 88.69 74 LEU A N 1
ATOM 591 C CA . LEU A 1 74 ? -19.949 16.118 3.953 1.00 88.69 74 LEU A CA 1
ATOM 592 C C . LEU A 1 74 ? -19.964 17.416 3.140 1.00 88.69 74 LEU A C 1
ATOM 594 O O . LEU A 1 74 ? -19.590 17.405 1.968 1.00 88.69 74 LEU A O 1
ATOM 598 N N . LYS A 1 75 ? -20.266 18.545 3.785 1.00 90.94 75 LYS A N 1
ATOM 599 C CA . LYS A 1 75 ? -20.258 19.864 3.143 1.00 90.94 75 LYS A CA 1
ATOM 600 C C . LYS A 1 75 ? -18.874 20.244 2.610 1.00 90.94 75 LYS A C 1
ATOM 602 O O . LYS A 1 75 ? -18.767 20.801 1.521 1.00 90.94 75 LYS A O 1
ATOM 607 N N . ALA A 1 76 ? -17.803 19.924 3.341 1.00 87.12 76 ALA A N 1
ATOM 608 C CA . ALA A 1 76 ? -16.435 20.157 2.875 1.00 87.12 76 ALA A CA 1
ATOM 609 C C . ALA A 1 76 ? -16.095 19.320 1.628 1.00 87.12 76 ALA A C 1
ATOM 611 O O . ALA A 1 76 ? -15.452 19.826 0.708 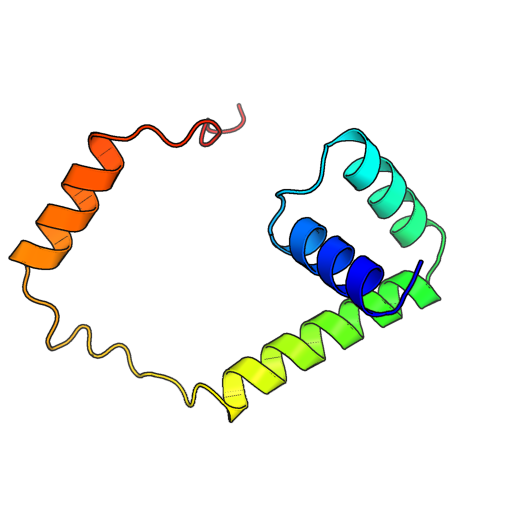1.00 87.12 76 ALA A O 1
ATOM 612 N N . LYS A 1 77 ? -16.562 18.065 1.562 1.00 82.19 77 LYS A N 1
ATOM 613 C CA . LYS A 1 77 ? -16.395 17.205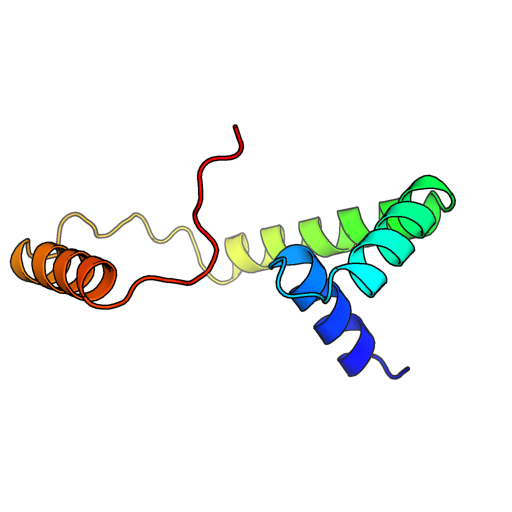 0.377 1.00 82.19 77 LYS A CA 1
ATOM 614 C C . LYS A 1 77 ? -17.165 17.714 -0.842 1.00 82.19 77 LYS A C 1
ATOM 616 O O . LYS A 1 77 ? -16.694 17.541 -1.957 1.00 82.19 77 LYS A O 1
ATOM 621 N N . GLU A 1 78 ? -18.334 18.313 -0.645 1.00 82.75 78 GLU A N 1
ATOM 622 C CA . GLU A 1 78 ? -19.127 18.908 -1.730 1.00 82.75 78 GLU A CA 1
ATOM 623 C C . GLU A 1 78 ? -18.532 20.235 -2.216 1.00 82.75 78 GLU A C 1
ATOM 625 O O . GLU A 1 78 ? -18.537 20.518 -3.412 1.00 82.75 78 GLU A O 1
ATOM 630 N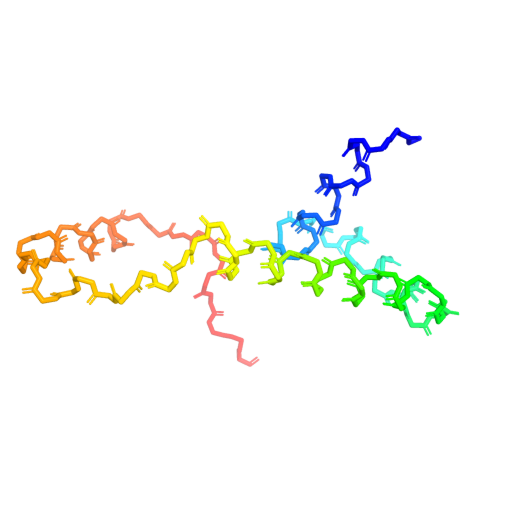 N . ALA A 1 79 ? -17.972 21.032 -1.300 1.00 76.56 79 ALA A N 1
ATOM 631 C CA . ALA A 1 79 ? -17.312 22.296 -1.620 1.00 76.56 79 ALA A CA 1
ATOM 632 C C . ALA A 1 79 ? -15.957 22.112 -2.330 1.00 76.56 79 ALA A C 1
ATOM 634 O O . ALA A 1 79 ? -15.504 23.024 -3.023 1.00 76.56 79 ALA A O 1
ATOM 635 N N . MET A 1 80 ? -15.313 20.950 -2.174 1.00 51.31 80 MET A N 1
ATOM 636 C CA . MET A 1 80 ? -14.049 20.618 -2.827 1.00 51.31 80 MET A CA 1
ATOM 637 C C . MET A 1 80 ? -14.221 19.401 -3.749 1.00 51.31 80 MET A C 1
ATOM 639 O O . MET A 1 80 ? -14.071 18.265 -3.294 1.00 51.31 80 MET A O 1
ATOM 643 N N . PRO A 1 81 ? -14.500 19.593 -5.053 1.00 57.94 81 PRO A N 1
ATOM 644 C CA . PRO A 1 81 ? -14.514 18.481 -5.992 1.00 57.94 81 PRO A CA 1
ATOM 645 C C . PRO A 1 81 ? -13.116 17.859 -6.051 1.00 57.94 81 PRO A C 1
ATOM 647 O O . PRO A 1 81 ? -12.151 18.498 -6.469 1.00 57.94 81 PRO A O 1
ATOM 650 N N . ILE A 1 82 ? -13.001 16.605 -5.614 1.00 53.75 82 ILE A N 1
ATOM 651 C CA . ILE A 1 82 ? -11.786 15.806 -5.781 1.00 53.75 82 ILE A CA 1
ATOM 652 C C . ILE A 1 82 ? -11.692 15.474 -7.281 1.00 53.75 82 ILE A C 1
ATOM 654 O O . ILE A 1 82 ? -12.576 14.771 -7.783 1.00 53.75 82 ILE A O 1
ATOM 658 N N . PRO A 1 83 ? -10.688 15.964 -8.032 1.00 50.25 83 PRO A N 1
ATOM 659 C CA . PRO A 1 83 ? -10.562 15.608 -9.441 1.00 50.25 83 PRO A CA 1
ATOM 660 C C . PRO A 1 83 ? -10.302 14.096 -9.557 1.00 50.25 83 PRO A C 1
ATOM 662 O O . PRO A 1 83 ? -9.293 13.608 -9.053 1.00 50.25 83 PRO A O 1
ATOM 665 N N . GLY A 1 84 ? -11.221 13.352 -10.193 1.00 55.44 84 GLY A N 1
ATOM 666 C CA . GLY A 1 84 ? -11.028 11.932 -10.535 1.00 55.44 84 GLY A CA 1
ATOM 667 C C . GLY A 1 84 ? -12.097 10.919 -10.092 1.00 55.44 84 GLY A C 1
ATOM 668 O O . GLY A 1 84 ? -11.878 9.728 -10.294 1.00 55.44 84 GLY A O 1
ATOM 669 N N . ASN A 1 85 ? -13.241 11.326 -9.522 1.00 49.81 85 ASN A N 1
ATOM 670 C CA . ASN A 1 85 ? -14.342 10.401 -9.178 1.00 49.81 85 ASN A CA 1
ATOM 671 C C . ASN A 1 85 ? -15.497 10.415 -10.203 1.00 49.81 85 ASN A C 1
ATOM 673 O O . ASN A 1 85 ? -16.656 10.617 -9.842 1.00 49.81 85 ASN A O 1
ATOM 677 N N . GLU A 1 86 ? -15.195 10.223 -11.487 1.00 49.72 86 GLU A N 1
ATOM 678 C CA . GLU A 1 86 ? -16.233 9.999 -12.500 1.00 49.72 86 GLU A CA 1
ATOM 679 C C . GLU A 1 86 ? -16.611 8.505 -12.556 1.00 49.72 86 GLU A C 1
ATOM 681 O O . GLU A 1 86 ? -15.719 7.649 -12.593 1.00 49.72 86 GLU A O 1
ATOM 686 N N . PRO A 1 87 ? -17.910 8.145 -12.575 1.00 44.00 87 PRO A N 1
ATOM 687 C CA . PRO A 1 87 ? -18.318 6.763 -12.777 1.00 44.00 87 PRO A CA 1
ATOM 688 C C . PRO A 1 87 ? -17.927 6.324 -14.193 1.00 44.00 87 PRO A C 1
ATOM 690 O O . PRO A 1 87 ? -18.363 6.908 -15.185 1.00 44.00 87 PRO A O 1
ATOM 693 N N . ARG A 1 88 ? -17.092 5.282 -14.278 1.00 47.53 88 ARG A N 1
ATOM 694 C CA . ARG A 1 88 ? -16.701 4.622 -15.530 1.00 47.53 88 ARG A CA 1
ATOM 695 C C . ARG A 1 88 ? -17.967 4.138 -16.253 1.00 47.53 88 ARG A C 1
ATOM 697 O O . ARG A 1 88 ? -18.588 3.183 -15.791 1.00 47.53 88 ARG A O 1
ATOM 704 N N . LYS A 1 89 ? -18.353 4.836 -17.327 1.00 41.00 89 LYS A N 1
ATOM 705 C CA . LYS A 1 89 ? -19.350 4.363 -18.300 1.00 41.00 89 LYS A CA 1
ATOM 706 C C . LYS A 1 89 ? -18.815 3.174 -19.089 1.00 41.00 89 LYS A C 1
ATOM 708 O O . LYS A 1 89 ? -17.581 3.120 -19.298 1.00 41.00 89 LYS A O 1
#

Secondary structure (DSSP, 8-state):
--HHHHHHHHHHHHHT-S-HHHHHHHHHHHHH-HHHHHHHHHHHHHHHHHHHHHS-----GGGG--HHHHHHHHHHHHHS--TT-----

Sequence (89 aa):
MNCKSLIDFLTEYDQGTLPMHQRLMFDLHLKLCPPCKKFLDDYRAAIKMGKKCCCPKQEPALEHVPEEFIQAVLKAKEAMPIPGNEPRK